Protein AF-A0A316AQJ4-F1 (afdb_monomer)

Mean predicted aligned error: 6.92 Å

Radius of gyration: 16.27 Å; Cα contacts (8 Å, |Δi|>4): 249; chains: 1; bounding box: 42×25×52 Å

Solvent-accessible surface area (backbone atoms only — not comparable to full-atom values): 7123 Å² total; per-residue (Å²): 126,52,76,46,34,40,35,39,39,40,40,31,74,56,86,68,46,82,88,44,44,71,60,52,38,51,57,36,45,74,72,74,39,86,74,81,61,98,45,83,36,52,50,77,48,77,54,78,88,62,52,67,68,62,50,50,50,46,32,29,50,50,4,43,78,67,65,25,37,21,35,36,32,45,36,38,39,31,37,37,77,71,45,80,52,100,88,53,65,48,76,41,78,68,47,34,50,31,39,38,38,31,16,42,56,58,40,78,76,48,74,50,74,46,67,66,68,86,61,60,82,80,70,57,93,113

Structure (mmCIF, N/CA/C/O backbone):
data_AF-A0A316AQJ4-F1
#
_entry.id   AF-A0A316AQJ4-F1
#
loop_
_atom_site.group_PDB
_atom_site.id
_atom_site.type_symbol
_atom_site.label_atom_id
_atom_site.label_alt_id
_atom_site.label_comp_id
_atom_site.label_asym_id
_atom_site.label_entity_id
_atom_site.label_seq_id
_atom_site.pdbx_PDB_ins_code
_atom_site.Cartn_x
_atom_site.Cartn_y
_atom_site.Cartn_z
_atom_site.occupancy
_atom_site.B_iso_or_equiv
_atom_site.auth_seq_id
_atom_site.auth_comp_id
_atom_site.auth_asym_id
_atom_site.auth_atom_id
_atom_site.pdbx_PDB_model_num
ATOM 1 N N . MET A 1 1 ? 17.440 -6.620 -15.696 1.00 72.69 1 MET A N 1
ATOM 2 C CA . MET A 1 1 ? 16.349 -5.720 -15.289 1.00 72.69 1 MET A CA 1
ATOM 3 C C . MET A 1 1 ? 16.354 -5.693 -13.788 1.00 72.69 1 MET A C 1
ATOM 5 O O . MET A 1 1 ? 16.474 -6.755 -13.187 1.00 72.69 1 MET A O 1
ATOM 9 N N . GLU A 1 2 ? 16.344 -4.500 -13.223 1.00 87.50 2 GLU A N 1
ATOM 10 C CA . GLU A 1 2 ? 16.237 -4.301 -11.784 1.00 87.50 2 GLU A CA 1
ATOM 11 C C . GLU A 1 2 ? 14.759 -4.149 -11.432 1.00 87.50 2 GLU A C 1
ATOM 13 O O . GLU A 1 2 ? 13.984 -3.608 -12.221 1.00 87.50 2 GLU A O 1
ATOM 18 N N . HIS A 1 3 ? 14.368 -4.692 -10.286 1.00 90.94 3 HIS A N 1
ATOM 19 C CA . HIS A 1 3 ? 12.993 -4.677 -9.813 1.00 90.94 3 HIS A CA 1
ATOM 20 C C . HIS A 1 3 ? 12.973 -4.139 -8.389 1.00 90.94 3 HIS A C 1
ATOM 22 O O . HIS A 1 3 ? 13.793 -4.545 -7.562 1.00 90.94 3 HIS A O 1
ATOM 28 N N . GLU A 1 4 ? 12.023 -3.259 -8.099 1.00 90.25 4 GLU A N 1
ATOM 29 C CA . GLU A 1 4 ? 11.767 -2.760 -6.755 1.00 90.25 4 GLU A CA 1
ATOM 30 C C . GLU A 1 4 ? 10.331 -3.087 -6.350 1.00 90.25 4 GLU A C 1
ATOM 32 O O . GLU A 1 4 ? 9.385 -2.799 -7.076 1.00 90.25 4 GLU A O 1
ATOM 37 N N . PHE A 1 5 ? 10.176 -3.699 -5.176 1.00 91.12 5 PHE A N 1
ATOM 38 C CA . PHE A 1 5 ? 8.873 -3.999 -4.594 1.00 91.12 5 PHE A CA 1
ATOM 39 C C . PHE A 1 5 ? 8.701 -3.209 -3.307 1.00 91.12 5 PHE A C 1
ATOM 41 O O . PHE A 1 5 ? 9.378 -3.475 -2.306 1.00 91.12 5 PHE A O 1
ATOM 48 N N . THR A 1 6 ? 7.776 -2.259 -3.329 1.00 90.56 6 THR A N 1
ATOM 49 C CA . THR A 1 6 ? 7.520 -1.342 -2.225 1.00 90.56 6 THR A CA 1
ATOM 50 C C . THR A 1 6 ? 6.104 -1.526 -1.701 1.00 90.56 6 THR A C 1
ATOM 52 O O . THR A 1 6 ? 5.131 -1.497 -2.442 1.00 90.56 6 THR A O 1
ATOM 55 N N . ILE A 1 7 ? 5.970 -1.679 -0.388 1.00 89.88 7 ILE A N 1
ATOM 56 C CA . ILE A 1 7 ? 4.686 -1.724 0.307 1.00 89.88 7 ILE A CA 1
ATOM 57 C C . ILE A 1 7 ? 4.542 -0.431 1.094 1.00 89.88 7 ILE A C 1
ATOM 59 O O . ILE A 1 7 ? 5.388 -0.117 1.932 1.00 89.88 7 ILE A O 1
ATOM 63 N N . ARG A 1 8 ? 3.473 0.322 0.842 1.00 88.62 8 ARG A N 1
ATOM 64 C CA . ARG A 1 8 ? 3.161 1.575 1.538 1.00 88.62 8 ARG A CA 1
ATOM 65 C C . ARG A 1 8 ? 1.851 1.416 2.292 1.00 88.62 8 ARG A C 1
ATOM 67 O O . ARG A 1 8 ? 0.904 0.830 1.777 1.00 88.62 8 ARG A O 1
ATOM 74 N N . GLY A 1 9 ? 1.775 1.956 3.501 1.00 88.25 9 GLY A N 1
ATOM 75 C CA . GLY A 1 9 ? 0.556 1.908 4.297 1.00 88.25 9 GLY A CA 1
ATOM 76 C C . GLY A 1 9 ? 0.272 3.204 5.030 1.00 88.25 9 GLY A C 1
ATOM 77 O O . GLY A 1 9 ? 1.190 3.943 5.396 1.00 88.25 9 GLY A O 1
ATOM 78 N N . ARG A 1 10 ? -1.016 3.498 5.216 1.00 88.06 10 ARG A N 1
ATOM 79 C CA . ARG A 1 10 ? -1.506 4.667 5.950 1.00 88.06 10 ARG A CA 1
ATOM 80 C C . ARG A 1 10 ? -2.722 4.306 6.794 1.00 88.06 10 ARG A C 1
ATOM 82 O O . ARG A 1 10 ? -3.602 3.584 6.334 1.00 88.06 10 ARG A O 1
ATOM 89 N N . ILE A 1 11 ? -2.782 4.844 8.008 1.00 86.50 11 ILE A N 1
ATOM 90 C CA . ILE A 1 11 ? -3.830 4.559 8.992 1.00 86.50 11 ILE A CA 1
ATOM 91 C C . ILE A 1 11 ? -4.415 5.869 9.535 1.00 86.50 11 ILE A C 1
ATOM 93 O O . ILE A 1 11 ? -3.666 6.758 9.944 1.00 86.50 11 ILE A O 1
ATOM 97 N N . SER A 1 12 ? -5.748 5.989 9.552 1.00 83.94 12 SER A N 1
ATOM 98 C CA . SER A 1 12 ? -6.478 7.187 9.988 1.00 83.94 12 SER A CA 1
ATOM 99 C C . SER A 1 12 ? -7.757 6.839 10.772 1.00 83.94 12 SER A C 1
ATOM 101 O O . SER A 1 12 ? -8.554 6.035 10.281 1.00 83.94 12 SER A O 1
ATOM 103 N N . PRO A 1 13 ? -8.012 7.447 11.954 1.00 74.12 13 PRO A N 1
ATOM 104 C CA . PRO A 1 13 ? -7.174 8.439 12.636 1.00 74.12 13 PRO A CA 1
ATOM 105 C C . PRO A 1 13 ? -5.997 7.805 13.396 1.00 74.12 13 PRO A C 1
ATOM 107 O O . PRO A 1 13 ? -6.085 6.689 13.902 1.00 74.12 13 PRO A O 1
ATOM 110 N N . SER A 1 14 ? -4.896 8.550 13.538 1.00 65.75 14 SER A N 1
ATOM 111 C CA . SER A 1 14 ? -3.671 8.061 14.192 1.00 65.75 14 SER A CA 1
ATOM 112 C C . SER A 1 14 ? -3.727 8.017 15.728 1.00 65.75 14 SER A C 1
ATOM 114 O O . SER A 1 14 ? -2.873 7.402 16.363 1.00 65.75 14 SER A O 1
ATOM 116 N N . ALA A 1 15 ? -4.732 8.647 16.343 1.00 61.53 15 ALA A N 1
ATOM 117 C CA . ALA A 1 15 ? -4.799 8.863 17.790 1.00 61.53 15 ALA A CA 1
ATOM 118 C C . ALA A 1 15 ? -4.985 7.578 18.626 1.00 61.53 15 ALA A C 1
ATOM 120 O O . ALA A 1 15 ? -4.616 7.560 19.798 1.00 61.53 15 ALA A O 1
ATOM 121 N N . GLU A 1 16 ? -5.520 6.500 18.044 1.00 61.66 16 GLU A N 1
ATOM 122 C CA . GLU A 1 16 ? -5.784 5.234 18.753 1.00 61.66 16 GLU A CA 1
ATOM 123 C C . GLU A 1 16 ? -4.676 4.177 18.577 1.00 61.66 16 GLU A C 1
ATOM 125 O O . GLU A 1 16 ? -4.760 3.080 19.133 1.00 61.66 16 GLU A O 1
ATOM 130 N N . LEU A 1 17 ? -3.612 4.493 17.830 1.00 69.00 17 LEU A N 1
ATOM 131 C CA . LEU A 1 17 ? -2.585 3.520 17.441 1.00 69.00 17 LEU A CA 1
ATOM 132 C C . LEU A 1 17 ? -1.706 3.053 18.610 1.00 69.00 17 LEU A C 1
ATOM 134 O O . LEU A 1 17 ? -1.333 1.882 18.668 1.00 69.00 17 LEU A O 1
ATOM 138 N N . GLY A 1 18 ? -1.401 3.937 19.566 1.00 67.69 18 GLY A N 1
ATOM 139 C CA . GLY A 1 18 ? -0.447 3.642 20.644 1.00 67.69 18 GLY A CA 1
ATOM 140 C C . GLY A 1 18 ? -0.868 2.483 21.555 1.00 67.69 18 GLY A C 1
ATOM 141 O O . GLY A 1 18 ? -0.027 1.7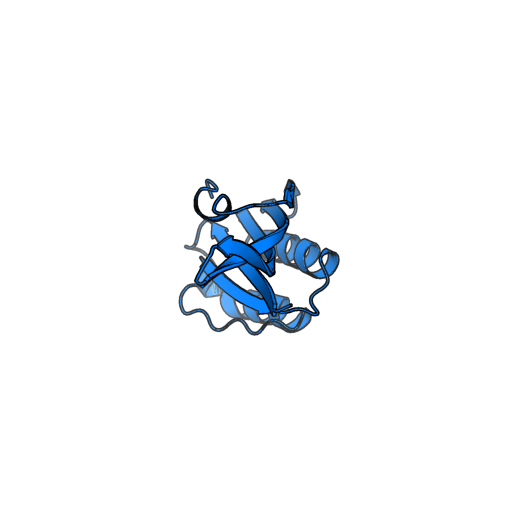04 21.990 1.00 67.69 18 GLY A O 1
ATOM 142 N N . ALA A 1 19 ? -2.171 2.314 21.806 1.00 71.62 19 ALA A N 1
ATOM 143 C CA . ALA A 1 19 ? -2.682 1.239 22.663 1.00 71.62 19 ALA A CA 1
ATOM 144 C C . ALA A 1 19 ? -2.751 -0.130 21.960 1.00 71.62 19 ALA A C 1
ATOM 146 O O . ALA A 1 19 ? -2.880 -1.156 22.626 1.00 71.62 19 ALA A O 1
ATOM 147 N N . LYS A 1 20 ? -2.691 -0.154 20.623 1.00 75.12 20 LYS A N 1
ATOM 148 C CA . LYS A 1 20 ? -2.869 -1.361 19.800 1.00 75.12 20 LYS A CA 1
ATOM 149 C C . LYS A 1 20 ? -1.618 -1.736 19.004 1.00 75.12 20 LYS A C 1
ATOM 151 O O . LYS A 1 20 ? -1.669 -2.660 18.201 1.00 75.12 20 LYS A O 1
ATOM 156 N N . GLN A 1 21 ? -0.493 -1.068 19.255 1.00 76.06 21 GLN A N 1
ATOM 157 C CA . GLN A 1 21 ? 0.745 -1.247 18.500 1.00 76.06 21 GLN A CA 1
ATOM 158 C C . GLN A 1 21 ? 1.232 -2.704 18.456 1.00 76.06 21 GLN A C 1
ATOM 160 O O . GLN A 1 21 ? 1.576 -3.185 17.384 1.00 76.06 21 GLN A O 1
ATOM 165 N N . SER A 1 22 ? 1.163 -3.442 19.567 1.00 79.62 22 SER A N 1
ATOM 166 C CA . SER A 1 22 ? 1.563 -4.858 19.597 1.00 79.62 22 SER A CA 1
ATOM 167 C C . SER A 1 22 ? 0.728 -5.743 18.665 1.00 79.62 22 SER A C 1
ATOM 169 O O . SER A 1 22 ? 1.234 -6.714 18.117 1.00 79.62 22 SER A O 1
ATOM 171 N N . TRP A 1 23 ? -0.559 -5.425 18.491 1.00 79.31 23 TRP A N 1
ATOM 172 C CA . TRP A 1 23 ? -1.456 -6.171 17.605 1.00 79.31 23 TRP A CA 1
ATOM 173 C C . TRP A 1 23 ? -1.157 -5.868 16.139 1.00 79.31 23 TRP A C 1
ATOM 175 O O . TRP A 1 23 ? -1.213 -6.766 15.308 1.00 79.31 23 TRP A O 1
ATOM 185 N N . ILE A 1 24 ? -0.805 -4.614 15.840 1.00 77.50 24 ILE A N 1
ATOM 186 C CA . ILE A 1 24 ? -0.330 -4.203 14.515 1.00 77.50 24 ILE A CA 1
ATOM 187 C C . ILE A 1 24 ? 0.955 -4.965 14.181 1.00 77.50 24 ILE A C 1
ATOM 189 O O . ILE A 1 24 ? 1.033 -5.596 13.134 1.00 77.50 24 ILE A O 1
ATOM 193 N N . GLU A 1 25 ? 1.937 -4.947 15.084 1.00 80.00 25 GLU A N 1
ATOM 194 C CA . GLU A 1 25 ? 3.213 -5.648 14.906 1.00 80.00 25 GLU A CA 1
ATOM 195 C C . GLU A 1 25 ? 2.998 -7.145 14.652 1.00 80.00 25 GLU A C 1
ATOM 197 O O . GLU A 1 25 ? 3.545 -7.673 13.690 1.00 80.00 25 GLU A O 1
ATOM 202 N N . GLN A 1 26 ? 2.130 -7.804 15.425 1.00 81.56 26 GLN A N 1
ATOM 203 C CA . GLN A 1 26 ? 1.802 -9.221 15.234 1.00 81.56 26 GLN A CA 1
ATOM 204 C C . GLN A 1 26 ? 1.122 -9.524 13.891 1.00 81.56 26 GLN A C 1
ATOM 206 O O . GLN A 1 26 ? 1.455 -10.528 13.263 1.00 81.56 26 GLN A O 1
ATOM 211 N N . ASP A 1 27 ? 0.178 -8.689 13.440 1.00 82.12 27 ASP A N 1
ATOM 212 C CA . ASP A 1 27 ? -0.508 -8.895 12.156 1.00 82.12 27 ASP A CA 1
ATOM 213 C C . ASP A 1 27 ? 0.482 -8.760 10.987 1.00 82.12 27 ASP A C 1
ATOM 215 O O . ASP A 1 27 ? 0.550 -9.645 10.133 1.00 82.12 27 ASP A O 1
ATOM 219 N N . PHE A 1 28 ? 1.354 -7.744 11.010 1.00 78.69 28 PHE A N 1
ATOM 220 C CA . PHE A 1 28 ? 2.423 -7.591 10.017 1.00 78.69 28 PHE A CA 1
ATOM 221 C C . PHE A 1 28 ? 3.461 -8.720 10.081 1.00 78.69 28 PHE A C 1
ATOM 223 O O . PHE A 1 28 ? 3.840 -9.259 9.040 1.00 78.69 28 PHE A O 1
ATOM 230 N N . GLU A 1 29 ? 3.890 -9.136 11.274 1.00 83.81 29 GLU A N 1
ATOM 231 C CA . GLU A 1 29 ? 4.827 -10.255 11.433 1.00 83.81 29 GLU A CA 1
ATOM 232 C C . GLU A 1 29 ? 4.246 -11.564 10.890 1.00 83.81 29 GLU A C 1
ATOM 234 O O . GLU A 1 29 ? 4.983 -12.363 10.307 1.00 83.81 29 GLU A O 1
ATOM 239 N N . SER A 1 30 ? 2.929 -11.767 11.011 1.00 82.44 30 SER A N 1
ATOM 240 C CA . SER A 1 30 ? 2.247 -12.961 10.500 1.00 82.44 30 SER A CA 1
ATOM 241 C C . SER A 1 30 ? 2.328 -13.103 8.976 1.00 82.44 30 SER A C 1
ATOM 243 O O . SER A 1 30 ? 2.333 -14.222 8.465 1.00 82.44 30 SER A O 1
ATOM 245 N N . ILE A 1 31 ? 2.467 -11.982 8.263 1.00 78.75 31 ILE A N 1
ATOM 246 C CA . ILE A 1 31 ? 2.673 -11.937 6.810 1.00 78.75 31 ILE A CA 1
ATOM 247 C C . ILE A 1 31 ? 4.146 -11.699 6.431 1.00 78.75 31 ILE A C 1
ATOM 249 O O . ILE A 1 31 ? 4.462 -11.434 5.277 1.00 78.75 31 ILE A O 1
ATOM 253 N N . GLY A 1 32 ? 5.073 -11.801 7.389 1.00 74.31 32 GLY A N 1
ATOM 254 C CA . GLY A 1 32 ? 6.514 -11.670 7.151 1.00 74.31 32 GLY A CA 1
ATOM 255 C C . GLY A 1 32 ? 7.031 -10.229 7.069 1.00 74.31 32 GLY A C 1
ATOM 256 O O . GLY A 1 32 ? 8.181 -10.015 6.679 1.00 74.31 32 GLY A O 1
ATOM 257 N N . LEU A 1 33 ? 6.229 -9.233 7.458 1.00 72.69 33 LEU A N 1
ATOM 258 C CA . LEU A 1 33 ? 6.636 -7.830 7.513 1.00 72.69 33 LEU A CA 1
ATOM 259 C C . LEU A 1 33 ? 7.101 -7.440 8.915 1.00 72.69 33 LEU A C 1
ATOM 261 O O . LEU A 1 33 ? 6.390 -7.601 9.900 1.00 72.69 33 LEU A O 1
ATOM 265 N N . LYS A 1 34 ? 8.295 -6.850 9.004 1.00 70.69 34 LYS A N 1
ATOM 266 C CA . LYS A 1 34 ? 8.793 -6.266 10.255 1.00 70.69 34 LYS A CA 1
ATOM 267 C C . LYS A 1 34 ? 8.391 -4.804 10.339 1.00 70.69 34 LYS A C 1
ATOM 269 O O . LYS A 1 34 ? 8.958 -3.955 9.652 1.00 70.69 34 LYS A O 1
ATOM 274 N N . PHE A 1 35 ? 7.434 -4.512 11.209 1.00 67.88 35 PHE A N 1
ATOM 275 C CA . PHE A 1 35 ? 7.001 -3.152 11.482 1.00 67.88 35 PHE A CA 1
ATOM 276 C C . PHE A 1 35 ? 7.918 -2.506 12.532 1.00 67.88 35 PHE A C 1
ATOM 278 O O . PHE A 1 35 ? 7.906 -2.897 13.691 1.00 67.88 35 PHE A O 1
ATOM 285 N N . ASN A 1 36 ? 8.741 -1.528 12.141 1.00 61.84 36 ASN A N 1
ATOM 286 C CA . ASN A 1 36 ? 9.635 -0.798 13.061 1.00 61.84 36 ASN A CA 1
ATOM 287 C C . ASN A 1 36 ? 9.468 0.725 12.927 1.00 61.84 36 ASN A C 1
ATOM 289 O O . ASN A 1 36 ? 10.428 1.496 12.992 1.00 61.84 36 ASN A O 1
ATOM 293 N N . SER A 1 37 ? 8.246 1.176 12.639 1.00 60.66 37 SER A N 1
ATOM 294 C CA . SER A 1 37 ? 7.995 2.602 12.464 1.00 60.66 37 SER A CA 1
ATOM 295 C C . SER A 1 37 ? 7.752 3.280 13.810 1.00 60.66 37 SER A C 1
ATOM 297 O O . SER A 1 37 ? 6.883 2.868 14.575 1.00 60.66 37 SER A O 1
ATOM 299 N N . LYS A 1 38 ? 8.469 4.384 14.061 1.00 62.84 38 LYS A N 1
ATOM 300 C CA . LYS A 1 38 ? 8.137 5.343 15.132 1.00 62.84 38 LYS A CA 1
ATOM 301 C C . LYS A 1 38 ? 6.784 6.030 14.896 1.00 62.84 38 LYS A C 1
ATOM 303 O O . LYS A 1 38 ? 6.234 6.602 15.831 1.00 62.84 38 LYS A O 1
ATOM 308 N N . ASP A 1 39 ? 6.280 5.987 13.662 1.00 65.12 39 ASP A N 1
ATOM 309 C CA . ASP A 1 39 ? 4.983 6.513 13.252 1.00 65.12 39 ASP A CA 1
ATOM 310 C C . ASP A 1 39 ? 4.138 5.383 12.646 1.00 65.12 39 ASP A C 1
ATOM 312 O O . ASP A 1 39 ? 4.283 5.004 11.484 1.00 65.12 39 ASP A O 1
ATOM 316 N N . THR A 1 40 ? 3.250 4.812 13.451 1.00 69.81 40 THR A N 1
ATOM 317 C CA . THR A 1 40 ? 2.328 3.752 13.026 1.00 69.81 40 THR A CA 1
ATOM 318 C C . THR A 1 40 ? 1.302 4.228 11.995 1.00 69.81 40 THR A C 1
ATOM 320 O O . THR A 1 40 ? 0.653 3.403 11.359 1.00 69.81 40 THR A O 1
ATOM 323 N N . SER A 1 41 ? 1.147 5.543 11.794 1.00 77.62 41 SER A N 1
ATOM 324 C CA . SER A 1 41 ? 0.142 6.099 10.886 1.00 77.62 41 SER A CA 1
ATOM 325 C C . SER A 1 41 ? 0.565 6.090 9.422 1.00 77.62 41 SER A C 1
ATOM 327 O O . SER A 1 41 ? -0.304 6.134 8.551 1.00 77.62 41 SER A O 1
ATOM 329 N N . LYS A 1 42 ? 1.872 6.032 9.130 1.00 83.31 42 LYS A N 1
ATOM 330 C CA . LYS A 1 42 ? 2.422 5.949 7.771 1.00 83.31 42 LYS A CA 1
ATOM 331 C C . LYS A 1 42 ? 3.690 5.110 7.762 1.00 83.31 42 LYS A C 1
ATOM 333 O O . LYS A 1 42 ? 4.585 5.336 8.571 1.00 83.31 42 LYS A O 1
ATOM 338 N N . PHE A 1 43 ? 3.806 4.189 6.815 1.00 83.00 43 PHE A N 1
ATOM 339 C CA . PHE A 1 43 ? 4.989 3.343 6.710 1.00 83.00 43 PHE A CA 1
ATOM 340 C C . PHE A 1 43 ? 5.269 2.910 5.275 1.00 83.00 43 PHE A C 1
ATOM 342 O O . PHE A 1 43 ? 4.370 2.867 4.433 1.00 83.00 43 PHE A O 1
ATOM 349 N N . THR A 1 44 ? 6.532 2.561 5.042 1.00 86.12 44 THR A N 1
ATOM 350 C CA . THR A 1 44 ? 7.042 2.038 3.777 1.00 86.12 44 THR A CA 1
ATOM 351 C C . THR A 1 44 ? 7.982 0.876 4.077 1.00 86.12 44 THR A C 1
ATOM 353 O O . THR A 1 44 ? 8.858 0.996 4.934 1.00 86.12 44 THR A O 1
ATOM 356 N N . LEU A 1 45 ? 7.792 -0.245 3.391 1.00 87.25 45 LEU A N 1
ATOM 357 C CA . LEU A 1 45 ? 8.544 -1.489 3.551 1.00 87.25 45 LEU A CA 1
ATOM 358 C C . LEU A 1 45 ? 8.922 -2.027 2.165 1.00 87.25 45 LEU A C 1
ATOM 360 O O . LEU A 1 45 ? 8.262 -1.699 1.184 1.00 87.25 45 LEU A O 1
ATOM 364 N N . LYS A 1 46 ? 9.960 -2.864 2.081 1.00 88.31 46 LYS A N 1
ATOM 365 C CA . LYS A 1 46 ? 10.339 -3.559 0.841 1.00 88.31 46 LYS A CA 1
ATOM 366 C C . LYS A 1 46 ? 10.089 -5.054 0.984 1.00 88.31 46 LYS A C 1
ATOM 368 O O . LYS A 1 46 ? 10.533 -5.641 1.971 1.00 88.31 46 LYS A O 1
ATOM 373 N N . SER A 1 47 ? 9.385 -5.659 0.029 1.00 86.44 47 SER A N 1
ATOM 374 C CA . SER A 1 47 ? 9.179 -7.112 -0.010 1.00 86.44 47 SER A CA 1
ATOM 375 C C . SER A 1 47 ? 8.671 -7.584 -1.371 1.00 86.44 47 SER A C 1
ATOM 377 O O . SER A 1 47 ? 7.603 -7.173 -1.824 1.00 86.44 47 SER A O 1
ATOM 379 N N . GLU A 1 48 ? 9.438 -8.477 -1.993 1.00 86.06 48 GLU A N 1
ATOM 380 C CA . GLU A 1 48 ? 9.117 -9.122 -3.269 1.00 86.06 48 GLU A CA 1
ATOM 381 C C . GLU A 1 48 ? 8.074 -10.234 -3.091 1.00 86.06 48 GLU A C 1
ATOM 383 O O . GLU A 1 48 ? 7.015 -10.206 -3.724 1.00 86.06 48 GLU A O 1
ATOM 388 N N . ASP A 1 49 ? 8.329 -11.139 -2.143 1.00 85.38 49 ASP A N 1
ATOM 389 C CA . ASP A 1 49 ? 7.616 -12.414 -1.972 1.00 85.38 49 ASP A CA 1
ATOM 390 C C . ASP A 1 49 ? 6.192 -12.299 -1.401 1.00 85.38 49 ASP A C 1
ATOM 392 O O . ASP A 1 49 ? 5.482 -13.299 -1.278 1.00 85.38 49 ASP A O 1
ATOM 396 N N . LEU A 1 50 ? 5.763 -11.100 -1.006 1.00 86.00 50 LEU A N 1
ATOM 397 C CA . LEU A 1 50 ? 4.473 -10.912 -0.350 1.00 86.00 50 LEU A CA 1
ATOM 398 C C . LEU A 1 50 ? 3.306 -11.034 -1.322 1.00 86.00 50 LEU A C 1
ATOM 400 O O . LEU A 1 50 ? 3.169 -10.242 -2.252 1.00 86.00 50 LEU A O 1
ATOM 404 N N . ASP A 1 51 ? 2.435 -12.002 -1.071 1.00 89.88 51 ASP A N 1
ATOM 405 C CA . ASP A 1 51 ? 1.228 -12.197 -1.862 1.00 89.88 51 ASP A CA 1
ATOM 406 C C . ASP A 1 51 ? 0.234 -11.034 -1.694 1.00 89.88 51 ASP A C 1
ATOM 408 O O . ASP A 1 51 ? 0.020 -10.509 -0.597 1.00 89.88 51 ASP A O 1
ATOM 412 N N . ASN A 1 52 ? -0.414 -10.657 -2.795 1.00 90.81 52 ASN A N 1
ATOM 413 C CA . ASN A 1 52 ? -1.391 -9.570 -2.813 1.00 90.81 52 ASN A CA 1
ATOM 414 C C . ASN A 1 52 ? -2.639 -9.899 -1.980 1.00 90.81 52 ASN A C 1
ATOM 416 O O . ASN A 1 52 ? -3.179 -9.014 -1.320 1.00 90.81 52 ASN A O 1
ATOM 420 N N . GLY A 1 53 ? -3.075 -11.162 -1.957 1.00 92.19 53 GLY A N 1
ATOM 421 C CA . GLY A 1 53 ? -4.192 -11.601 -1.121 1.00 92.19 53 GLY A CA 1
ATOM 422 C C . GLY A 1 53 ? -3.859 -11.532 0.369 1.00 92.19 53 GLY A C 1
ATOM 423 O O . GLY A 1 53 ? -4.688 -11.093 1.167 1.00 92.19 53 GLY A O 1
ATOM 424 N N . ALA A 1 54 ? -2.628 -11.884 0.751 1.00 91.25 54 ALA A N 1
ATOM 425 C CA . ALA A 1 54 ? -2.151 -11.714 2.124 1.00 91.25 54 ALA A CA 1
ATOM 426 C C . ALA A 1 54 ? -2.129 -10.232 2.551 1.00 91.25 54 ALA A C 1
ATOM 428 O O . ALA A 1 54 ? -2.530 -9.909 3.671 1.00 91.25 54 ALA A O 1
ATOM 429 N N . LEU A 1 55 ? -1.725 -9.323 1.657 1.00 91.19 55 LEU A N 1
ATOM 430 C CA . LEU A 1 55 ? -1.739 -7.879 1.920 1.00 91.19 55 LEU A CA 1
ATOM 431 C C . LEU A 1 55 ? -3.154 -7.296 2.005 1.00 91.19 55 LEU A C 1
ATOM 433 O O . LEU A 1 55 ? -3.422 -6.500 2.906 1.00 91.19 55 LEU A O 1
ATOM 437 N N . GLU A 1 56 ? -4.074 -7.699 1.124 1.00 94.56 56 GLU A N 1
ATOM 438 C CA . GLU A 1 56 ? -5.486 -7.296 1.212 1.00 94.56 56 GLU A CA 1
ATOM 439 C C . GLU A 1 56 ? -6.095 -7.754 2.546 1.00 94.56 56 GLU A C 1
ATOM 441 O O . GLU A 1 56 ? -6.744 -6.971 3.246 1.00 94.56 56 GLU A O 1
ATOM 446 N N . GLN A 1 57 ? 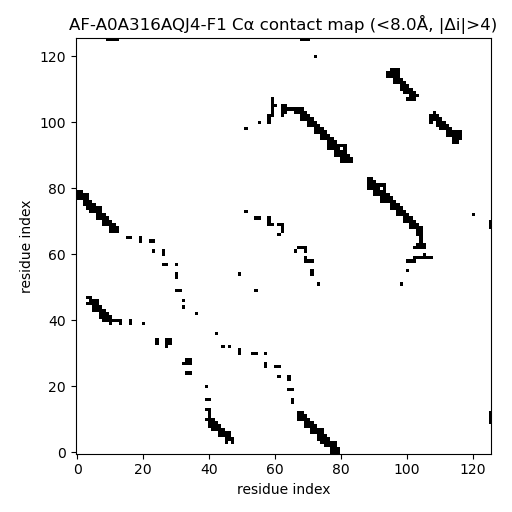-5.823 -9.000 2.948 1.00 92.62 57 GLN A N 1
ATOM 447 C CA . GLN A 1 57 ? -6.291 -9.552 4.216 1.00 92.62 57 GLN A CA 1
ATOM 448 C C . GLN A 1 57 ? -5.725 -8.788 5.422 1.00 92.62 57 GLN A C 1
ATOM 450 O O . GLN A 1 57 ? -6.481 -8.471 6.343 1.00 92.62 57 GLN A O 1
ATOM 455 N N . ALA A 1 58 ? -4.434 -8.444 5.412 1.00 90.62 58 ALA A N 1
ATOM 456 C CA . ALA A 1 58 ? -3.823 -7.622 6.457 1.00 90.62 58 ALA A CA 1
ATOM 457 C C . ALA A 1 58 ? -4.445 -6.214 6.509 1.00 90.62 58 ALA A C 1
ATOM 459 O O . ALA A 1 58 ? -4.778 -5.718 7.584 1.00 90.62 58 ALA A O 1
ATOM 460 N N . CYS A 1 59 ? -4.710 -5.586 5.355 1.00 92.56 59 CYS A N 1
ATOM 461 C CA . CYS A 1 59 ? -5.409 -4.295 5.291 1.00 92.56 59 CYS A CA 1
ATOM 462 C C . CYS A 1 59 ? -6.775 -4.360 5.997 1.00 92.56 59 CYS A C 1
ATOM 464 O O . CYS A 1 59 ? -7.100 -3.514 6.840 1.00 92.56 59 CYS A O 1
ATOM 466 N N . MET A 1 60 ? -7.553 -5.406 5.699 1.00 94.06 60 MET A N 1
ATOM 467 C CA . MET A 1 60 ? -8.844 -5.646 6.334 1.00 94.06 60 MET A CA 1
ATOM 468 C C . MET A 1 60 ? -8.696 -5.873 7.844 1.00 94.06 60 MET A C 1
ATOM 470 O O . MET A 1 60 ? -9.379 -5.199 8.620 1.00 94.06 60 MET A O 1
ATOM 474 N N . ASN A 1 61 ? -7.800 -6.769 8.269 1.00 91.31 61 ASN A N 1
ATOM 475 C CA . ASN A 1 61 ? -7.566 -7.087 9.680 1.00 91.31 61 ASN A CA 1
ATOM 476 C C . ASN A 1 61 ? -7.196 -5.842 10.487 1.00 91.31 61 ASN A C 1
ATOM 478 O O . ASN A 1 61 ? -7.803 -5.576 11.525 1.00 91.31 61 ASN A O 1
ATOM 482 N N . LEU A 1 62 ? -6.262 -5.033 9.984 1.00 88.50 62 LEU A N 1
ATOM 483 C CA . LEU A 1 62 ? -5.842 -3.792 10.629 1.00 88.50 62 LEU A CA 1
ATOM 484 C C . LEU A 1 62 ? -7.007 -2.817 10.781 1.00 88.50 62 LEU A C 1
ATOM 486 O O . LEU A 1 62 ? -7.187 -2.248 11.856 1.00 88.50 62 LEU A O 1
ATOM 490 N N . SER A 1 63 ? -7.845 -2.665 9.750 1.00 91.12 63 SER A N 1
ATOM 491 C CA . SER A 1 63 ? -9.021 -1.789 9.828 1.00 91.12 63 SER A CA 1
ATOM 492 C C . SER A 1 63 ? -10.022 -2.235 10.908 1.00 91.12 63 SER A C 1
ATOM 494 O O . SER A 1 63 ? -10.668 -1.393 11.533 1.00 91.12 63 SER A O 1
ATOM 496 N N . ILE A 1 64 ? -10.123 -3.546 11.174 1.00 89.94 64 ILE A N 1
ATOM 497 C CA . ILE A 1 64 ? -10.964 -4.125 12.233 1.00 89.94 64 ILE A CA 1
ATOM 498 C C . ILE A 1 64 ? -10.320 -3.906 13.602 1.00 89.94 64 ILE A C 1
ATOM 500 O O . ILE A 1 64 ? -10.956 -3.346 14.495 1.00 89.94 64 ILE A O 1
ATOM 504 N N . ILE A 1 65 ? -9.055 -4.311 13.763 1.00 85.88 65 ILE A N 1
ATOM 505 C CA . ILE A 1 65 ? -8.300 -4.207 15.021 1.00 85.88 65 ILE A CA 1
ATOM 506 C C . ILE A 1 65 ? -8.295 -2.759 15.499 1.00 85.88 65 ILE A C 1
ATOM 508 O O . ILE A 1 65 ? -8.556 -2.478 16.671 1.00 85.88 65 ILE A O 1
ATOM 512 N N . LEU A 1 66 ? -8.040 -1.827 14.587 1.00 84.88 66 LEU A N 1
ATOM 513 C CA . LEU A 1 66 ? -7.912 -0.406 14.880 1.00 84.88 66 LEU A CA 1
ATOM 514 C C . LEU A 1 66 ? -9.241 0.345 14.799 1.00 84.88 66 LEU A C 1
ATOM 516 O O . LEU A 1 66 ? -9.306 1.484 15.246 1.00 84.88 66 LEU A O 1
ATOM 520 N N . ASN A 1 67 ? -10.308 -0.303 14.320 1.00 87.88 67 ASN A N 1
ATOM 521 C CA . ASN A 1 67 ? -11.643 0.277 14.160 1.00 87.88 67 AS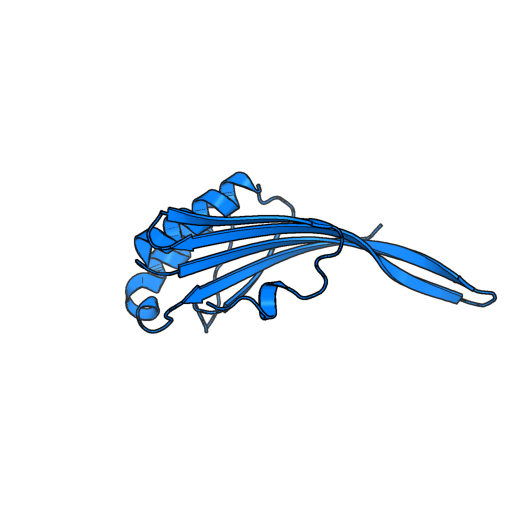N A CA 1
ATOM 522 C C . ASN A 1 67 ? -11.641 1.595 13.352 1.00 87.88 67 ASN A C 1
ATOM 524 O O . ASN A 1 67 ? -12.405 2.529 13.627 1.00 87.88 67 ASN A O 1
ATOM 528 N N . CYS A 1 68 ? -10.773 1.668 12.345 1.00 88.81 68 CYS A N 1
ATOM 529 C CA . CYS A 1 68 ? -10.461 2.887 11.610 1.00 88.81 68 CYS A CA 1
ATOM 530 C C . CYS A 1 68 ? -10.263 2.621 10.111 1.00 88.81 68 CYS A C 1
ATOM 532 O O . CYS A 1 68 ? -10.433 1.488 9.645 1.00 88.81 68 CYS A O 1
ATOM 534 N N . LYS A 1 69 ? -9.938 3.675 9.355 1.00 90.94 69 LYS A N 1
ATOM 535 C CA . LYS A 1 69 ? -9.637 3.582 7.930 1.00 90.94 69 LYS A CA 1
ATOM 536 C C . LYS A 1 69 ? -8.156 3.257 7.726 1.00 90.94 69 LYS A C 1
ATOM 538 O O . LYS A 1 69 ? -7.279 3.920 8.282 1.00 90.94 69 LYS A O 1
ATOM 543 N N . VAL A 1 70 ? -7.880 2.254 6.902 1.00 90.62 70 VAL A N 1
ATOM 544 C CA . VAL A 1 70 ? -6.535 1.784 6.553 1.00 90.62 70 VAL A CA 1
ATOM 545 C C . VAL A 1 70 ? -6.426 1.714 5.038 1.00 90.62 70 VAL A C 1
ATOM 547 O O . VAL A 1 70 ? -7.326 1.199 4.379 1.00 90.62 70 VAL A O 1
ATOM 550 N N . ALA A 1 71 ? -5.321 2.216 4.494 1.00 91.62 71 ALA A N 1
ATOM 551 C CA . ALA A 1 71 ? -4.940 2.000 3.107 1.00 91.62 71 ALA A CA 1
ATOM 552 C C . ALA A 1 71 ? -3.605 1.265 3.048 1.00 91.62 71 ALA A C 1
ATOM 554 O O . ALA A 1 71 ? -2.649 1.699 3.695 1.00 91.62 71 ALA A O 1
ATOM 555 N N . LEU A 1 72 ? -3.534 0.197 2.256 1.00 91.56 72 LEU A N 1
ATOM 556 C CA . LEU A 1 72 ? -2.292 -0.488 1.900 1.00 91.56 72 LEU A CA 1
ATOM 557 C C . LEU A 1 72 ? -2.109 -0.476 0.388 1.00 91.56 72 LEU A C 1
ATOM 559 O O . LEU A 1 72 ? -3.071 -0.610 -0.363 1.00 91.56 72 LEU A O 1
ATOM 563 N N . CYS A 1 73 ? -0.863 -0.335 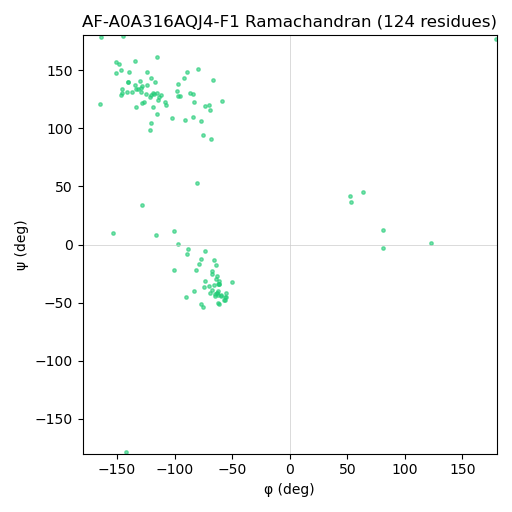-0.036 1.00 91.38 73 CYS A N 1
ATOM 564 C CA . CYS A 1 73 ? -0.458 -0.304 -1.425 1.00 91.38 73 CYS A CA 1
ATOM 565 C C . CYS A 1 73 ? 0.751 -1.218 -1.615 1.00 91.38 73 CYS A C 1
ATOM 567 O O . CYS A 1 73 ? 1.693 -1.122 -0.826 1.00 91.38 73 CYS A O 1
ATOM 569 N N . LYS A 1 74 ? 0.747 -2.065 -2.647 1.00 91.62 74 LYS A N 1
ATOM 570 C CA . LYS A 1 74 ? 1.942 -2.768 -3.133 1.00 91.62 74 LYS A CA 1
ATOM 571 C C . LYS A 1 74 ? 2.275 -2.244 -4.519 1.00 91.62 74 LYS A C 1
ATOM 573 O O . LYS A 1 74 ? 1.416 -2.237 -5.390 1.00 91.62 74 LYS A O 1
ATOM 578 N N . ASP A 1 75 ? 3.510 -1.822 -4.682 1.00 91.12 75 ASP A N 1
ATOM 579 C CA . ASP A 1 75 ? 4.049 -1.186 -5.870 1.00 91.12 75 ASP A CA 1
ATOM 580 C C . ASP A 1 75 ? 5.220 -2.031 -6.379 1.00 91.12 75 ASP A C 1
ATOM 582 O O . ASP A 1 75 ? 6.100 -2.404 -5.594 1.00 91.12 75 ASP A O 1
ATOM 586 N N . HIS A 1 76 ? 5.186 -2.403 -7.655 1.00 92.06 76 HIS A N 1
ATOM 587 C CA . HIS A 1 76 ? 6.231 -3.161 -8.332 1.00 92.06 76 HIS A CA 1
ATOM 588 C C . HIS A 1 76 ? 6.758 -2.346 -9.502 1.00 92.06 76 HIS A C 1
ATOM 590 O O . HIS A 1 76 ? 6.127 -2.284 -10.551 1.00 92.06 76 HIS A O 1
ATOM 596 N N . GLU A 1 77 ? 7.942 -1.775 -9.330 1.00 91.19 77 GLU A N 1
ATOM 597 C CA . GLU A 1 77 ? 8.624 -0.991 -10.351 1.00 91.19 77 GLU A CA 1
ATOM 598 C C . GLU A 1 77 ? 9.665 -1.860 -11.063 1.00 91.19 77 GLU A C 1
ATOM 600 O O . GLU A 1 77 ? 10.488 -2.538 -10.435 1.00 91.19 77 GLU A O 1
ATOM 605 N N . GLN A 1 78 ? 9.659 -1.827 -12.392 1.00 90.69 78 GLN A N 1
ATOM 606 C CA . GLN A 1 78 ? 10.685 -2.432 -13.228 1.00 90.69 78 GLN A CA 1
ATOM 607 C C . GLN A 1 78 ? 11.547 -1.341 -13.851 1.00 90.69 78 GLN A C 1
ATOM 609 O O . GLN A 1 78 ? 11.065 -0.521 -14.629 1.00 90.69 78 GLN A O 1
ATOM 614 N N . TYR A 1 79 ? 12.844 -1.378 -13.566 1.00 89.56 79 TYR A N 1
ATOM 615 C CA . TYR A 1 79 ? 13.804 -0.410 -14.075 1.00 89.56 79 TYR A CA 1
ATOM 616 C C . TYR A 1 79 ? 14.531 -0.941 -15.308 1.00 89.56 79 TYR A C 1
ATOM 618 O O . TYR A 1 79 ? 14.943 -2.111 -15.394 1.00 89.56 79 TYR A O 1
ATOM 626 N N . GLY A 1 80 ? 14.704 -0.056 -16.281 1.00 88.6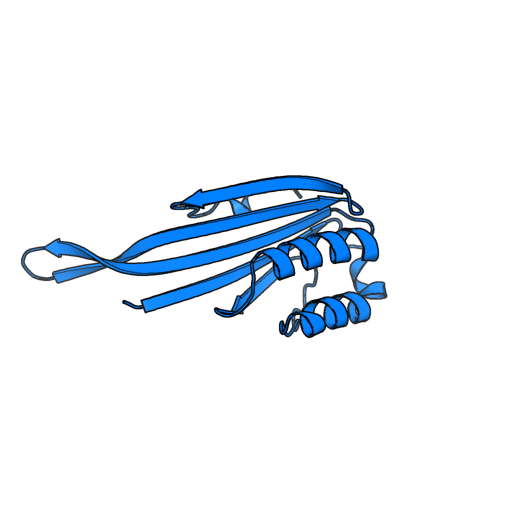2 80 GLY A N 1
ATOM 627 C CA . GLY A 1 80 ? 15.328 -0.380 -17.549 1.00 88.62 80 GLY A CA 1
ATOM 628 C C . GLY A 1 80 ? 15.753 0.854 -18.327 1.00 88.62 80 GLY A C 1
ATOM 629 O O . GLY A 1 80 ? 15.549 1.991 -17.914 1.00 88.62 80 GLY A O 1
ATOM 630 N N . VAL A 1 81 ? 16.364 0.608 -19.483 1.00 86.94 81 VAL A N 1
ATOM 631 C CA . VAL A 1 81 ? 16.678 1.676 -20.431 1.00 86.94 81 VAL A CA 1
ATOM 632 C C . VAL A 1 81 ? 15.398 2.047 -21.168 1.00 86.94 81 VAL A C 1
ATOM 634 O O . VAL A 1 81 ? 14.942 1.283 -22.018 1.00 86.94 81 VAL A O 1
ATOM 637 N N . ALA A 1 82 ? 14.828 3.200 -20.839 1.00 80.81 82 ALA A N 1
ATOM 638 C CA . ALA A 1 82 ? 13.617 3.687 -21.489 1.00 80.81 82 ALA A CA 1
ATOM 639 C C . ALA A 1 82 ? 13.930 4.399 -22.807 1.00 80.81 82 ALA A C 1
ATOM 641 O O . ALA A 1 82 ? 13.240 4.200 -23.805 1.00 80.81 82 ALA A O 1
ATOM 642 N N . ASN A 1 83 ? 15.014 5.181 -22.828 1.00 78.50 83 ASN A N 1
ATOM 643 C CA . ASN A 1 83 ? 15.429 5.960 -23.988 1.00 78.50 83 ASN A CA 1
ATOM 644 C C . ASN A 1 83 ? 16.937 5.822 -24.236 1.00 78.50 83 ASN A C 1
ATOM 646 O O . ASN A 1 83 ? 17.747 5.877 -23.310 1.00 78.50 83 ASN A O 1
ATOM 650 N N . VAL A 1 84 ? 17.323 5.657 -25.505 1.00 79.62 84 VAL A N 1
ATOM 651 C CA . VAL A 1 84 ? 18.726 5.610 -25.944 1.00 79.62 84 VAL A CA 1
ATOM 652 C C . VAL A 1 84 ? 19.007 6.824 -26.819 1.00 79.62 84 VAL A C 1
ATOM 654 O O . VAL A 1 84 ? 18.351 7.027 -27.840 1.00 79.62 84 VAL A O 1
ATOM 657 N N . PHE A 1 85 ? 20.017 7.605 -26.446 1.00 80.38 85 PHE A N 1
ATOM 658 C CA . PHE A 1 85 ? 20.469 8.782 -27.182 1.00 80.38 85 PHE A CA 1
ATOM 659 C C . PHE A 1 85 ? 21.896 8.572 -27.699 1.00 80.38 85 PHE A C 1
ATOM 661 O O . PHE A 1 85 ? 22.647 7.729 -27.202 1.00 80.38 85 PHE A O 1
ATOM 668 N N . ASN A 1 86 ? 22.315 9.360 -28.694 1.00 72.62 86 ASN A N 1
ATOM 6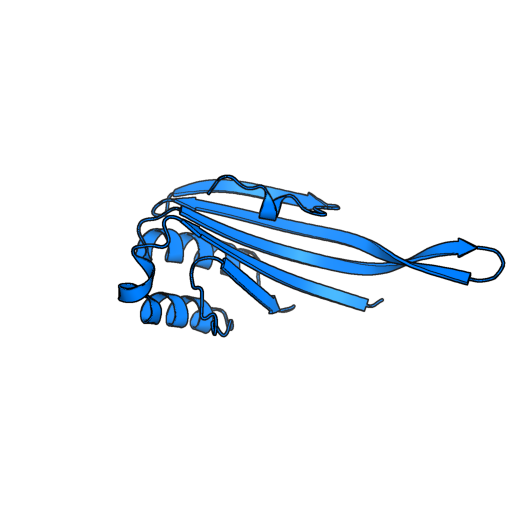69 C CA . ASN A 1 86 ? 23.701 9.336 -29.169 1.00 72.62 86 ASN A CA 1
ATOM 670 C C . ASN A 1 86 ? 24.636 9.900 -28.082 1.00 72.62 86 ASN A C 1
ATOM 672 O O . ASN A 1 86 ? 24.875 11.103 -28.025 1.00 72.62 86 ASN A O 1
ATOM 676 N N . GLY A 1 87 ? 25.145 9.018 -27.218 1.00 75.25 87 GLY A N 1
ATOM 677 C CA . GLY A 1 87 ? 26.069 9.346 -26.127 1.00 75.25 87 GLY A CA 1
ATOM 678 C C . GLY A 1 87 ? 25.604 8.952 -24.720 1.00 75.25 87 GLY A C 1
ATOM 679 O O . GLY A 1 87 ? 26.345 9.208 -23.775 1.00 75.25 87 GLY A O 1
ATOM 680 N N . GLY A 1 88 ? 24.430 8.329 -24.556 1.00 74.88 88 GLY A N 1
ATOM 681 C CA . GLY A 1 88 ? 23.924 7.910 -23.244 1.00 74.88 88 GLY A CA 1
ATOM 682 C C . GLY A 1 88 ? 22.553 7.233 -23.300 1.00 74.88 88 GLY A C 1
ATOM 683 O O . GLY A 1 88 ? 21.945 7.126 -24.364 1.00 74.88 88 GLY A O 1
ATOM 684 N N . SER A 1 89 ? 22.069 6.772 -22.151 1.00 79.62 89 SER A N 1
ATOM 685 C CA . SER A 1 89 ? 20.745 6.162 -22.000 1.00 79.62 89 SER A CA 1
ATOM 686 C C . SER A 1 89 ? 20.094 6.602 -20.695 1.00 79.62 89 SER A C 1
ATOM 688 O O . SER A 1 89 ? 20.780 6.622 -19.671 1.00 79.62 89 SER A O 1
ATOM 690 N N . ASP A 1 90 ? 18.790 6.870 -20.728 1.00 84.00 90 ASP A N 1
ATOM 691 C CA . ASP A 1 90 ? 18.007 7.138 -19.522 1.00 84.00 90 ASP A CA 1
ATOM 692 C C . ASP A 1 90 ? 17.586 5.808 -18.900 1.00 84.00 90 ASP A C 1
ATOM 694 O O . ASP A 1 90 ? 16.972 4.962 -19.560 1.00 84.00 90 ASP A O 1
ATOM 698 N N . TYR A 1 91 ? 17.967 5.618 -17.638 1.00 82.88 91 TYR A N 1
ATOM 699 C CA . TYR A 1 91 ? 17.571 4.471 -16.834 1.00 82.88 91 TYR A CA 1
ATOM 700 C C . TYR A 1 91 ? 16.468 4.912 -15.873 1.00 82.88 91 TYR A C 1
ATOM 702 O O . TYR A 1 91 ? 16.724 5.690 -14.955 1.00 82.88 91 TYR A O 1
ATOM 710 N N . GLU A 1 92 ? 15.247 4.451 -16.119 1.00 87.06 92 GLU A N 1
ATOM 711 C CA . GLU A 1 92 ? 14.040 4.848 -15.387 1.00 87.06 92 GLU A CA 1
ATOM 712 C C . GLU A 1 92 ? 13.068 3.665 -15.253 1.00 87.06 92 GLU A C 1
ATOM 714 O O . GLU A 1 92 ? 13.359 2.552 -15.708 1.00 87.06 92 GLU A O 1
ATOM 719 N N . VAL A 1 93 ? 11.930 3.895 -14.594 1.00 85.50 93 VAL A N 1
ATOM 720 C CA . VAL A 1 93 ? 10.849 2.909 -14.481 1.00 85.50 93 VAL A CA 1
ATOM 721 C C . VAL A 1 93 ? 10.203 2.728 -15.855 1.00 85.50 93 VAL A C 1
ATOM 723 O O . VAL A 1 93 ? 9.637 3.662 -16.417 1.00 85.50 93 VAL A O 1
ATOM 726 N N . VAL A 1 94 ? 10.312 1.522 -16.411 1.00 88.75 94 VAL A N 1
ATOM 727 C CA . VAL A 1 94 ? 9.783 1.163 -17.739 1.00 88.75 94 VAL A CA 1
ATOM 728 C C . VAL A 1 94 ? 8.459 0.403 -17.672 1.00 88.75 94 VAL A C 1
ATOM 730 O O . VAL A 1 94 ? 7.710 0.402 -18.647 1.00 88.75 94 VAL A O 1
ATOM 733 N N . ASP A 1 95 ? 8.164 -0.231 -16.539 1.00 88.00 95 ASP A N 1
ATOM 734 C CA . ASP A 1 95 ? 6.857 -0.807 -16.216 1.00 88.00 95 ASP A CA 1
ATOM 735 C C . ASP A 1 95 ? 6.623 -0.670 -14.712 1.00 88.00 95 ASP A C 1
ATOM 737 O O . ASP A 1 95 ? 7.569 -0.663 -13.921 1.00 88.00 95 ASP A O 1
ATOM 741 N N . GLU A 1 96 ? 5.361 -0.553 -14.333 1.00 89.12 96 GLU A N 1
ATOM 742 C CA . GLU A 1 96 ? 4.944 -0.432 -12.944 1.00 89.12 96 GLU A CA 1
ATOM 743 C C . GLU A 1 96 ? 3.598 -1.134 -12.793 1.00 89.12 96 GLU A C 1
ATOM 745 O O . GLU A 1 96 ? 2.674 -0.842 -13.555 1.00 89.12 96 GLU A O 1
ATOM 750 N N . ASP A 1 97 ? 3.480 -2.030 -11.817 1.00 90.69 97 ASP A N 1
ATOM 751 C CA . ASP A 1 97 ? 2.219 -2.660 -11.427 1.00 90.69 97 ASP A CA 1
ATOM 75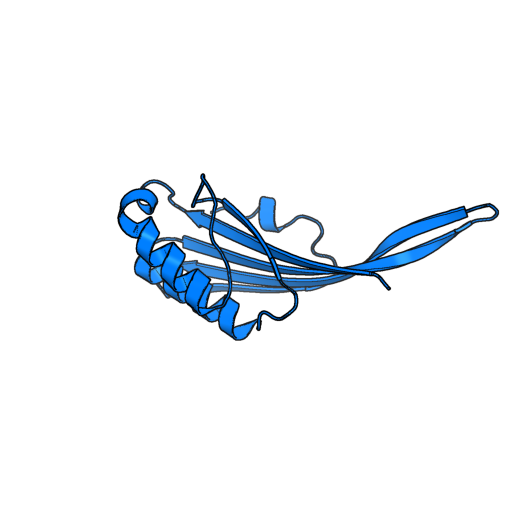2 C C . ASP A 1 97 ? 1.908 -2.306 -9.967 1.00 90.69 97 ASP A C 1
ATOM 754 O O . ASP A 1 97 ? 2.645 -2.663 -9.044 1.00 90.69 97 ASP A O 1
ATOM 758 N N . CYS A 1 98 ? 0.786 -1.620 -9.748 1.00 90.69 98 CYS A N 1
ATOM 759 C CA . CYS A 1 98 ? 0.418 -1.086 -8.443 1.00 90.69 98 CYS A CA 1
ATOM 760 C C . CYS A 1 98 ? -0.971 -1.557 -8.004 1.00 90.69 98 CYS A C 1
ATOM 762 O O . CYS A 1 98 ? -1.956 -1.439 -8.739 1.00 90.69 98 CYS A O 1
ATOM 764 N N . TYR A 1 99 ? -1.045 -2.069 -6.777 1.00 92.25 99 TYR A N 1
ATOM 765 C CA . TYR A 1 99 ? -2.255 -2.541 -6.115 1.00 92.25 99 TYR A CA 1
ATOM 766 C C . TYR A 1 99 ? -2.554 -1.664 -4.908 1.00 92.25 99 TYR A C 1
ATOM 768 O O . TYR A 1 99 ? -1.688 -1.478 -4.057 1.00 92.25 99 TYR A O 1
ATOM 776 N N . LEU A 1 100 ? -3.789 -1.186 -4.797 1.00 92.00 100 LEU A N 1
ATOM 777 C CA . LEU A 1 100 ? -4.284 -0.387 -3.681 1.00 92.00 100 LEU A CA 1
ATOM 778 C C . LEU A 1 100 ? -5.511 -1.056 -3.061 1.00 92.00 100 LEU A C 1
ATOM 780 O O . LEU A 1 100 ? -6.429 -1.471 -3.770 1.00 92.00 100 LEU A O 1
ATOM 784 N N . TRP A 1 101 ? -5.560 -1.074 -1.731 1.00 93.56 101 TRP A N 1
ATOM 785 C CA . TRP A 1 101 ? -6.719 -1.493 -0.948 1.00 93.56 101 TRP A CA 1
ATOM 786 C C . TRP A 1 101 ? -7.010 -0.472 0.142 1.00 93.56 101 TRP A C 1
ATOM 788 O O . TRP A 1 101 ? -6.102 -0.054 0.862 1.00 93.56 101 TRP A O 1
ATOM 798 N N . ILE A 1 102 ? -8.280 -0.095 0.284 1.00 93.50 102 ILE A N 1
ATOM 799 C CA . ILE A 1 102 ? -8.758 0.795 1.342 1.00 93.50 102 ILE A CA 1
ATOM 800 C C . ILE A 1 102 ? -9.909 0.117 2.074 1.00 93.50 102 ILE A C 1
ATOM 802 O O . ILE A 1 102 ? -10.940 -0.209 1.480 1.00 93.50 102 ILE A O 1
ATOM 806 N N . TYR A 1 103 ? -9.746 -0.050 3.381 1.00 94.75 103 TYR A N 1
ATOM 807 C CA . TYR A 1 103 ? -10.741 -0.634 4.270 1.00 94.75 103 TYR A CA 1
ATOM 808 C C . TYR A 1 103 ? -11.081 0.316 5.411 1.00 94.75 103 TYR A C 1
ATOM 810 O O . TYR A 1 103 ? -10.231 1.053 5.902 1.00 94.75 103 TYR A O 1
ATOM 818 N N . GLU A 1 104 ? -12.322 0.258 5.880 1.00 93.81 104 GLU A N 1
ATOM 819 C CA . GLU A 1 104 ? -12.762 0.912 7.107 1.00 93.81 104 GLU A CA 1
ATOM 820 C C . GLU A 1 104 ? -13.578 -0.077 7.933 1.00 93.81 104 GLU A C 1
ATOM 822 O O . GLU A 1 104 ? -14.615 -0.571 7.487 1.00 93.81 104 GLU A O 1
ATOM 827 N N . ARG A 1 105 ? -13.099 -0.386 9.145 1.00 92.50 105 ARG A N 1
ATOM 828 C CA . ARG A 1 105 ? -13.794 -1.276 10.096 1.00 92.50 105 ARG A CA 1
ATOM 829 C C . ARG A 1 105 ? -14.197 -2.626 9.480 1.00 92.50 105 ARG A C 1
ATOM 831 O O . ARG A 1 105 ? -15.308 -3.109 9.686 1.00 92.50 105 ARG A O 1
ATOM 838 N N . GLY A 1 106 ? -13.310 -3.215 8.681 1.00 93.06 106 GLY A N 1
ATOM 839 C CA . GLY A 1 106 ? -13.525 -4.489 7.988 1.00 93.06 106 GLY A CA 1
ATOM 840 C C . GLY A 1 106 ? -14.337 -4.402 6.697 1.00 93.06 106 GLY A C 1
ATOM 841 O O . GLY A 1 106 ? -14.490 -5.408 6.012 1.00 93.06 106 GLY A O 1
ATOM 842 N N . THR A 1 107 ? -14.833 -3.221 6.326 1.00 95.44 107 THR A N 1
ATOM 843 C CA . THR A 1 107 ? -15.559 -3.014 5.069 1.00 95.44 107 THR A CA 1
ATOM 844 C C . THR A 1 107 ? -14.615 -2.470 4.007 1.00 95.44 107 THR A C 1
ATOM 846 O O . THR A 1 107 ? -13.953 -1.457 4.231 1.00 95.44 107 THR A O 1
ATOM 849 N N . ARG A 1 108 ? -14.568 -3.116 2.837 1.00 95.69 108 ARG A N 1
ATOM 850 C CA . ARG A 1 108 ? -13.799 -2.615 1.691 1.00 95.69 108 ARG A CA 1
ATOM 851 C C . ARG A 1 108 ? -14.467 -1.362 1.135 1.00 95.69 108 ARG A C 1
ATOM 853 O O . ARG A 1 108 ? -15.617 -1.425 0.705 1.00 95.69 108 ARG A O 1
ATOM 860 N N . LEU A 1 109 ? -13.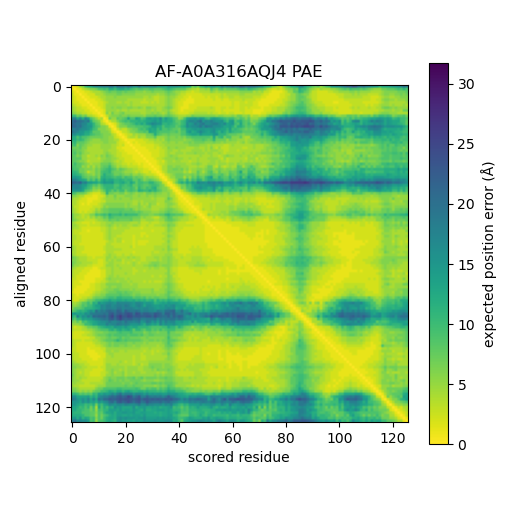738 -0.252 1.133 1.00 93.50 109 LEU A N 1
ATOM 861 C CA . LEU A 1 109 ? -14.177 1.004 0.530 1.00 93.50 109 LEU A CA 1
ATOM 862 C C . LEU A 1 109 ? -13.752 1.084 -0.935 1.00 93.50 109 LEU A C 1
ATOM 864 O O . LEU A 1 109 ? -14.559 1.436 -1.789 1.00 93.50 109 LEU A O 1
ATOM 868 N N . GLU A 1 110 ? -12.499 0.729 -1.218 1.00 90.75 110 GLU A N 1
ATOM 869 C CA . GLU A 1 110 ? -11.906 0.850 -2.548 1.00 90.75 110 GLU A CA 1
ATOM 870 C C . GLU A 1 110 ? -10.825 -0.212 -2.765 1.00 90.75 110 GLU A C 1
ATOM 872 O O . GLU A 1 110 ? -10.144 -0.636 -1.828 1.00 90.75 110 GLU A O 1
ATOM 877 N N . SER A 1 111 ? -10.688 -0.651 -4.014 1.00 91.25 111 SER A N 1
ATOM 878 C CA . SER A 1 111 ? -9.555 -1.439 -4.484 1.00 91.25 111 SER A CA 1
ATOM 879 C C . SER A 1 111 ? -9.257 -1.049 -5.927 1.00 91.25 111 SER A C 1
ATOM 881 O O . SER A 1 111 ? -10.172 -0.991 -6.750 1.00 91.25 111 SER A O 1
ATOM 883 N N . GLU A 1 112 ? -7.992 -0.766 -6.220 1.00 89.62 112 GLU A N 1
ATOM 884 C CA . GLU A 1 112 ? -7.518 -0.374 -7.548 1.00 89.62 112 GLU A CA 1
ATOM 885 C C . GLU A 1 112 ? -6.310 -1.240 -7.920 1.00 89.62 112 GLU A C 1
ATOM 887 O O . GLU A 1 112 ? -5.466 -1.545 -7.079 1.00 89.62 112 GLU A O 1
ATOM 892 N N . HIS A 1 113 ? -6.239 -1.634 -9.189 1.00 91.19 113 HIS A N 1
ATOM 893 C CA . HIS A 1 113 ? -5.045 -2.199 -9.804 1.00 91.19 113 HIS A CA 1
ATOM 894 C C . HIS A 1 113 ? -4.773 -1.411 -11.080 1.00 91.19 113 HIS A C 1
ATOM 896 O O . HIS A 1 113 ? -5.645 -1.314 -11.948 1.00 91.19 113 HIS A O 1
ATOM 902 N N . THR A 1 114 ? -3.590 -0.817 -11.178 1.00 85.94 114 THR A N 1
ATOM 903 C CA . THR A 1 114 ? -3.237 0.062 -12.291 1.00 85.94 114 THR A CA 1
ATOM 904 C C . THR A 1 114 ? -1.757 -0.010 -12.601 1.00 85.94 114 THR A C 1
ATOM 906 O O . THR A 1 114 ? -0.934 -0.296 -11.735 1.00 85.94 114 THR A O 1
ATOM 909 N N . LYS A 1 115 ? -1.446 0.311 -13.854 1.00 83.06 115 LYS A N 1
ATOM 910 C CA . LYS A 1 115 ? -0.084 0.548 -14.307 1.00 83.06 115 LYS A CA 1
ATOM 911 C C . LYS A 1 115 ? 0.286 2.021 -14.143 1.00 83.06 115 LYS A C 1
ATOM 913 O O . LYS A 1 115 ? -0.596 2.875 -14.281 1.00 83.06 115 LYS A O 1
ATOM 918 N N . PHE A 1 116 ? 1.562 2.307 -13.891 1.00 68.81 116 PHE A N 1
ATOM 919 C CA . PHE A 1 116 ? 2.141 3.663 -13.854 1.00 68.81 116 PHE A CA 1
ATOM 920 C C . PHE A 1 116 ? 1.576 4.588 -12.750 1.00 68.81 116 PHE A C 1
ATOM 922 O O . PHE A 1 116 ? 1.209 5.741 -1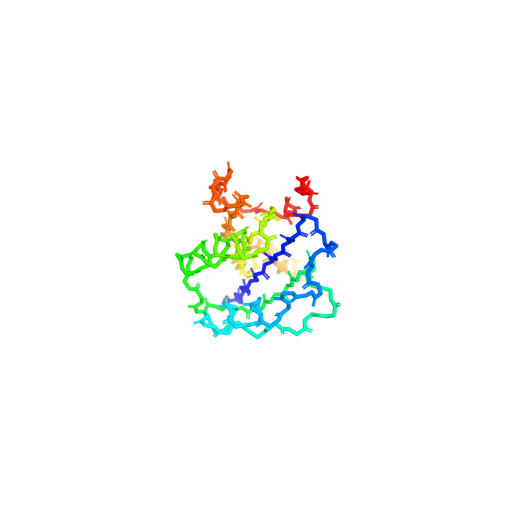3.012 1.00 68.81 116 PHE A O 1
ATOM 929 N N . PHE A 1 117 ? 1.434 4.094 -11.517 1.00 67.62 117 PHE A N 1
ATOM 930 C CA . PHE A 1 117 ? 0.826 4.801 -10.386 1.00 67.62 117 PHE A CA 1
ATOM 931 C C . PHE A 1 117 ? 1.795 5.776 -9.710 1.00 67.62 117 PHE A C 1
ATOM 933 O O . PHE A 1 117 ? 1.922 5.802 -8.488 1.00 67.62 117 PHE A O 1
ATOM 940 N N . ASN A 1 118 ? 2.399 6.662 -10.500 1.00 55.66 118 ASN A N 1
ATOM 941 C CA . ASN A 1 118 ? 3.554 7.438 -10.063 1.00 55.66 118 ASN A CA 1
ATOM 942 C C . ASN A 1 118 ? 3.406 8.169 -8.707 1.00 55.66 118 ASN A C 1
ATOM 944 O O . ASN A 1 118 ? 4.404 8.267 -8.014 1.00 55.66 118 ASN A O 1
ATOM 948 N N . GLU A 1 119 ? 2.232 8.655 -8.253 1.00 57.75 119 GLU A N 1
ATOM 949 C CA . GLU A 1 119 ? 2.146 9.371 -6.948 1.00 57.75 119 GLU A CA 1
ATOM 950 C C . GLU A 1 119 ? 0.782 9.346 -6.209 1.00 57.75 119 GLU A C 1
ATOM 952 O O . GLU A 1 119 ? 0.587 10.050 -5.210 1.00 57.75 119 GLU A O 1
ATOM 957 N N . LYS A 1 120 ? -0.210 8.552 -6.633 1.00 60.72 120 LYS A N 1
ATOM 958 C CA . LYS A 1 120 ? -1.589 8.679 -6.101 1.00 60.72 120 LYS A CA 1
ATOM 959 C C . LYS A 1 120 ? -1.742 8.288 -4.616 1.00 60.72 120 LYS A C 1
ATOM 961 O O . LYS A 1 120 ? -2.618 8.813 -3.934 1.00 60.72 120 LYS A O 1
ATOM 966 N N . PHE A 1 121 ? -0.883 7.428 -4.060 1.00 66.31 121 PHE A N 1
ATOM 967 C CA . PHE A 1 121 ? -1.001 7.000 -2.653 1.00 66.31 121 PHE A CA 1
ATOM 968 C C . PHE A 1 121 ? -0.814 8.154 -1.644 1.00 66.31 121 PHE A C 1
ATOM 970 O O . PHE A 1 121 ? -1.391 8.170 -0.548 1.00 66.31 121 PHE A O 1
ATOM 977 N N . ILE A 1 122 ? -0.011 9.157 -2.009 1.00 61.94 122 ILE A N 1
ATOM 978 C CA . ILE A 1 122 ? 0.270 10.319 -1.155 1.00 61.94 122 ILE A CA 1
ATOM 979 C C . ILE A 1 122 ? -0.950 11.253 -1.101 1.00 61.94 122 ILE A C 1
ATOM 981 O O . ILE A 1 122 ? -1.212 11.856 -0.053 1.00 61.94 122 ILE A O 1
ATOM 985 N N . SER A 1 123 ? -1.734 11.319 -2.179 1.00 64.06 123 SER A N 1
ATOM 986 C CA . SER A 1 123 ? -2.898 12.200 -2.305 1.00 64.06 123 SER A CA 1
ATOM 987 C C . SER A 1 123 ? -4.213 11.597 -1.799 1.00 64.06 123 SER A C 1
ATOM 989 O O . SER A 1 123 ? -5.209 12.319 -1.739 1.00 64.06 123 SER A O 1
ATOM 991 N N . LEU A 1 124 ? -4.229 10.325 -1.374 1.00 68.00 124 LEU A N 1
ATOM 992 C CA . LEU A 1 124 ? -5.427 9.686 -0.821 1.00 68.00 124 LEU A CA 1
ATOM 993 C C . LEU A 1 124 ? -5.954 10.443 0.419 1.00 68.00 124 LEU A C 1
ATOM 995 O O . LEU A 1 124 ? -5.209 10.598 1.399 1.00 68.00 124 LEU A O 1
ATOM 999 N N . PRO A 1 125 ? -7.226 10.893 0.413 1.00 60.69 125 PRO A N 1
ATOM 1000 C CA . PRO A 1 125 ? -7.857 11.522 1.566 1.00 60.69 125 PRO A CA 1
ATOM 1001 C C . PRO A 1 125 ? -8.226 10.448 2.602 1.00 60.69 125 PRO A C 1
ATOM 1003 O O . PRO A 1 125 ? -9.282 9.812 2.530 1.00 60.69 125 PRO A O 1
ATOM 1006 N N . LEU A 1 126 ? -7.324 10.234 3.561 1.00 63.78 126 LEU A N 1
ATOM 1007 C CA . LEU A 1 126 ? -7.522 9.381 4.739 1.00 63.78 126 LEU A CA 1
ATOM 1008 C C . LEU A 1 126 ? -7.853 10.204 5.977 1.00 63.78 126 LEU A C 1
ATOM 1010 O O . LEU A 1 126 ? -7.219 11.265 6.160 1.00 63.78 126 LEU A O 1
#

Foldseek 3Di:
DDKWKKKKKAWPPQPQCVVCVVVLQVLCVVQPHHDDDPRPGIDMDTDDPGDPVSQLVSLLVCLQSSQTKMKMKIKMFDWDFPDDDDPDTDIDGPKMWMWMWIDHNNHTPDIDIDIPPPDVVVVDDD

Sequence (126 aa):
MEHEFTIRGRISPSAELGAKQSWIEQDFESIGLKFNSKDTSKFTLKSEDLDNGALEQACMNLSIILNCKVALCKDHEQYGVANVFNGGSDYEVVDEDCYLWIYERGTRLESEHTKFFNEKFISLPL

pLDDT: mean 82.55, std 10.35, range [55.66, 95.69]

Secondary structure (DSSP, 8-state):
-EEEEEEEEEEE-GGGSTTTHHHHHHHHHHTT-----S-TTEEEEE-SS--HHHHHHHHHHHHHHTTSEEEEEEEEEEEEEEEEETTEEEEEEEEEEEEEEEEETTEEEEEEEEE--SSHHHH---

Nearest PDB structures (foldseek):
  8tcc-assembly1_B  TM=5.183E-01  e=1.846E+00  Burkholderia pseudomallei
  1s99-assembly1_A  TM=3.493E-01  e=6.021E-01  Bacillus subtilis
  3f8h-assembly1_B  TM=2.849E-01  e=3.232E+00  Ruegeria sp. TM1040